Protein AF-A0A3C0PNN7-F1 (afdb_monomer)

Nearest PDB structures (foldseek):
  7a3w-assembly1_A  TM=7.824E-01  e=1.232E-03  Pseudomonas putida
  8ozw-assembly1_A  TM=8.193E-01  e=5.816E-03  Blastomyces dermatitidis
  8p2j-assembly4_G  TM=7.327E-01  e=3.699E-03  Blastomyces dermatitidis
  8j44-assembly1_B  TM=7.576E-01  e=3.467E-03  Streptomyces viridochromogenes DSM 40736
  3l6d-assembly1_A  TM=7.166E-01  e=4.209E-03  Pseudomonas putida KT2440

Sequence (168 aa):
MIPIQGMQGRSAFVLGMGRSGLIAAQALVVGGAHVLCWDDGEAGLARADEAGLTCADPLRGGLENIDVMIISPGIPHLYPAPHPAVAEALRLGIPLDNDIGLFFRSFATENWNSFDLAPKVVAVTGSNGKSTTSALIHHLL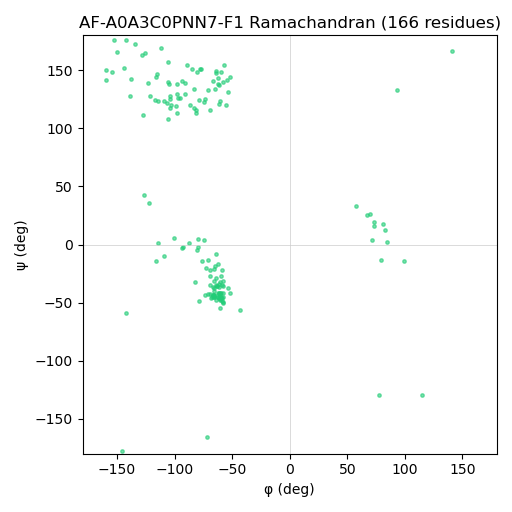DVAGKRSQLAGNIGRGVLGLDPAEDGD

pLDDT: mean 92.41, std 5.9, range [69.12, 98.56]

Structure (mmCIF, N/CA/C/O backbone):
data_AF-A0A3C0PNN7-F1
#
_entry.id   AF-A0A3C0PNN7-F1
#
loop_
_atom_site.group_PDB
_atom_site.id
_atom_site.type_symbol
_atom_site.label_atom_id
_atom_site.label_alt_id
_atom_site.label_comp_id
_atom_site.label_asym_id
_atom_site.label_entity_id
_atom_site.label_seq_id
_atom_site.pdbx_PDB_ins_code
_atom_site.Cartn_x
_atom_site.Cartn_y
_atom_site.Cartn_z
_atom_site.occupancy
_atom_site.B_iso_or_equiv
_atom_site.auth_seq_id
_atom_site.auth_comp_id
_atom_site.auth_asym_id
_atom_site.auth_atom_id
_atom_site.pdbx_PDB_model_num
ATOM 1 N N . MET A 1 1 ? -4.198 -4.814 -11.543 1.00 83.50 1 MET A N 1
ATOM 2 C CA . MET A 1 1 ? -4.269 -4.601 -10.078 1.00 83.50 1 MET A CA 1
ATOM 3 C C . MET A 1 1 ? -4.308 -5.955 -9.398 1.00 83.50 1 MET A C 1
ATOM 5 O O . MET A 1 1 ? -5.036 -6.828 -9.860 1.00 83.50 1 MET A O 1
ATOM 9 N N . ILE A 1 2 ? -3.534 -6.126 -8.329 1.00 85.69 2 ILE A N 1
ATOM 10 C CA . ILE A 1 2 ? -3.462 -7.374 -7.562 1.00 85.69 2 ILE A CA 1
ATOM 11 C C . ILE A 1 2 ? -4.570 -7.373 -6.495 1.00 85.69 2 ILE A C 1
ATOM 13 O O . ILE A 1 2 ? -4.565 -6.483 -5.641 1.00 85.69 2 ILE A O 1
ATOM 17 N N . PRO A 1 3 ? -5.511 -8.336 -6.510 1.00 85.38 3 PRO A N 1
ATOM 18 C CA . PRO A 1 3 ? -6.527 -8.456 -5.470 1.00 85.38 3 PRO A CA 1
ATOM 19 C C . PRO A 1 3 ? -5.901 -8.945 -4.159 1.00 85.38 3 PRO A C 1
ATOM 21 O O . PRO A 1 3 ? -5.143 -9.920 -4.151 1.00 85.38 3 PRO A O 1
ATOM 24 N N . ILE A 1 4 ? -6.235 -8.293 -3.042 1.00 92.19 4 ILE A N 1
ATOM 25 C CA . ILE A 1 4 ? -5.673 -8.668 -1.740 1.00 92.19 4 ILE A CA 1
ATOM 26 C C . ILE A 1 4 ? -6.284 -9.975 -1.234 1.00 92.19 4 ILE A C 1
ATOM 28 O O . ILE A 1 4 ? -7.496 -10.086 -1.064 1.00 92.19 4 ILE A O 1
ATOM 32 N N . GLN A 1 5 ? -5.427 -10.948 -0.927 1.00 90.88 5 GLN A N 1
ATOM 33 C CA . GLN A 1 5 ? -5.839 -12.247 -0.396 1.00 90.88 5 GLN A CA 1
ATOM 34 C C . GLN A 1 5 ? -6.114 -12.181 1.116 1.00 90.88 5 GLN A C 1
ATOM 36 O O . GLN A 1 5 ? -5.482 -11.413 1.856 1.00 90.88 5 GLN A O 1
ATOM 41 N N . GLY A 1 6 ? -7.053 -13.015 1.582 1.00 90.31 6 GLY A N 1
ATOM 42 C CA . GLY A 1 6 ? -7.367 -13.196 3.007 1.00 90.31 6 GLY A CA 1
ATOM 43 C C . GLY A 1 6 ? -8.120 -12.036 3.674 1.00 90.31 6 GLY A C 1
ATOM 44 O O . GLY A 1 6 ? -8.139 -11.959 4.901 1.00 90.31 6 GLY A O 1
ATOM 45 N N . MET A 1 7 ? -8.715 -11.133 2.885 1.00 94.25 7 MET A N 1
ATOM 46 C CA . MET A 1 7 ? -9.424 -9.941 3.377 1.00 94.25 7 MET A CA 1
ATOM 47 C C . MET A 1 7 ? -10.932 -9.943 3.107 1.00 94.25 7 MET A C 1
ATOM 49 O O . MET A 1 7 ? -11.615 -9.001 3.501 1.00 94.25 7 MET A O 1
ATOM 53 N N . GLN A 1 8 ? -11.465 -11.003 2.496 1.00 95.69 8 GLN A N 1
ATOM 54 C CA . GLN A 1 8 ? -12.895 -11.136 2.229 1.00 95.69 8 GLN A CA 1
ATOM 55 C C . GLN A 1 8 ? -13.708 -11.000 3.527 1.00 95.69 8 GLN A C 1
ATOM 57 O O . GLN A 1 8 ? -13.535 -11.787 4.457 1.00 95.69 8 GLN A O 1
ATOM 62 N N . GLY A 1 9 ? -14.597 -10.005 3.577 1.00 95.75 9 GLY A N 1
ATOM 63 C CA . GLY A 1 9 ? -15.461 -9.719 4.728 1.00 95.75 9 GLY A CA 1
ATOM 64 C C . GLY A 1 9 ? -14.748 -9.129 5.951 1.00 95.75 9 GLY A C 1
ATOM 65 O O . GLY A 1 9 ? -15.393 -8.935 6.978 1.00 95.75 9 GLY A O 1
ATOM 66 N N . ARG A 1 10 ? -13.443 -8.843 5.863 1.00 97.44 10 ARG A N 1
ATOM 67 C CA . ARG A 1 10 ? -12.664 -8.202 6.934 1.00 97.44 10 ARG A CA 1
ATOM 68 C C . ARG A 1 10 ? -12.699 -6.685 6.804 1.00 97.44 10 ARG A C 1
ATOM 70 O O . ARG A 1 10 ? -12.821 -6.162 5.697 1.00 97.44 10 ARG A O 1
ATOM 77 N N . SER A 1 11 ? -12.522 -5.982 7.915 1.00 98.00 11 SER A N 1
ATOM 78 C CA . SER A 1 11 ? -12.522 -4.519 7.966 1.00 98.00 11 SER A CA 1
ATOM 79 C C . SER A 1 11 ? -11.099 -3.965 7.955 1.00 98.00 11 SER A C 1
ATOM 81 O O . SER A 1 11 ? -10.348 -4.141 8.911 1.00 98.00 11 SER A O 1
ATOM 83 N N . ALA A 1 12 ? -10.711 -3.269 6.892 1.00 98.31 12 ALA A N 1
ATOM 84 C CA . ALA A 1 12 ? -9.406 -2.628 6.781 1.00 98.31 12 ALA A CA 1
ATOM 85 C C . ALA A 1 12 ? -9.525 -1.112 6.939 1.00 98.31 12 ALA A C 1
ATOM 87 O O . ALA A 1 12 ? -10.422 -0.492 6.370 1.00 98.31 12 ALA A O 1
ATOM 88 N N . PHE A 1 13 ? -8.576 -0.509 7.650 1.00 98.56 13 PHE A N 1
ATOM 89 C CA . PHE A 1 13 ? -8.447 0.942 7.721 1.00 98.56 13 PHE A CA 1
ATOM 90 C C . PHE A 1 13 ? -7.205 1.398 6.960 1.00 98.56 13 PHE A C 1
ATOM 92 O O . PHE A 1 13 ? -6.102 0.961 7.275 1.00 98.56 13 PHE A O 1
ATOM 99 N N . VAL A 1 14 ? -7.348 2.287 5.979 1.00 98.31 14 VAL A N 1
ATOM 100 C CA . VAL A 1 14 ? -6.210 2.841 5.230 1.00 98.31 14 VAL A CA 1
ATOM 101 C C . VAL A 1 14 ? -5.913 4.259 5.700 1.00 98.31 14 VAL A C 1
ATOM 103 O O . VAL A 1 14 ? -6.741 5.157 5.556 1.00 98.31 14 VAL A O 1
ATOM 106 N N . LEU A 1 15 ? -4.714 4.463 6.245 1.00 98.25 15 LEU A N 1
ATOM 107 C CA . LEU A 1 15 ? -4.232 5.769 6.681 1.00 98.25 15 LEU A CA 1
ATOM 108 C C . LEU A 1 15 ? -3.324 6.385 5.603 1.00 98.25 15 LEU A C 1
ATOM 110 O O . LEU A 1 15 ? -2.270 5.838 5.258 1.00 98.25 15 LEU A O 1
ATOM 114 N N . GLY A 1 16 ? -3.737 7.542 5.093 1.00 96.94 16 GLY A N 1
ATOM 115 C CA . GLY A 1 16 ? -3.128 8.273 3.986 1.00 96.94 16 GLY A CA 1
ATOM 116 C C . GLY A 1 16 ? -3.751 7.926 2.633 1.00 96.94 16 GLY A C 1
ATOM 117 O O . GLY A 1 16 ? -3.886 6.758 2.280 1.00 96.94 16 GLY A O 1
ATOM 118 N N . MET A 1 17 ? -4.066 8.959 1.851 1.00 95.94 17 MET A N 1
ATOM 119 C CA . MET A 1 17 ? -4.713 8.914 0.532 1.00 95.94 17 MET A CA 1
ATOM 120 C C . MET A 1 17 ? -3.870 9.584 -0.555 1.00 95.94 17 MET A C 1
ATOM 122 O O . MET A 1 17 ? -4.348 10.219 -1.503 1.00 95.94 17 MET A O 1
ATOM 126 N N . GLY A 1 18 ? -2.556 9.415 -0.421 1.00 91.50 18 GLY A N 1
ATOM 127 C CA . GLY A 1 18 ? -1.615 9.605 -1.515 1.00 91.50 18 GLY A CA 1
ATOM 128 C C . GLY A 1 18 ? -1.715 8.483 -2.556 1.00 91.50 18 GLY A C 1
ATOM 129 O O . GLY A 1 18 ? -2.635 7.669 -2.562 1.00 91.50 18 GLY A O 1
ATOM 130 N N . ARG A 1 19 ? -0.709 8.400 -3.432 1.00 87.75 19 ARG A N 1
ATOM 131 C CA . ARG A 1 19 ? -0.678 7.414 -4.526 1.00 87.75 19 ARG A CA 1
ATOM 132 C C . ARG A 1 19 ? -0.767 5.962 -4.036 1.00 87.75 19 ARG A C 1
ATOM 134 O O . ARG A 1 19 ? -1.578 5.205 -4.554 1.00 87.75 19 ARG A O 1
ATOM 141 N N . SER A 1 20 ? 0.073 5.576 -3.071 1.00 89.75 20 SER A N 1
ATOM 142 C CA . SER A 1 20 ? 0.089 4.204 -2.541 1.00 89.75 20 SER A CA 1
ATOM 143 C C . SER A 1 20 ? -1.178 3.875 -1.758 1.00 89.75 20 SER A C 1
ATOM 145 O O . SER A 1 20 ? -1.769 2.828 -1.995 1.00 89.75 20 SER A O 1
ATOM 147 N N . GLY A 1 21 ? -1.617 4.773 -0.870 1.00 94.06 21 GLY A N 1
ATOM 148 C CA . GLY A 1 21 ? -2.799 4.560 -0.034 1.00 94.06 21 GLY A CA 1
ATOM 149 C C . GLY A 1 21 ? -4.078 4.363 -0.842 1.00 94.06 21 GLY A C 1
ATOM 150 O O . GLY A 1 21 ? -4.799 3.395 -0.614 1.00 94.06 21 GLY A O 1
ATOM 151 N N . LEU A 1 22 ? -4.305 5.197 -1.863 1.00 94.44 22 LEU A N 1
ATOM 152 C CA . LEU A 1 22 ? -5.480 5.074 -2.726 1.00 94.44 22 LEU A CA 1
ATOM 153 C C . LEU A 1 22 ? -5.514 3.726 -3.463 1.00 94.44 22 LEU A C 1
ATOM 155 O O . LEU A 1 22 ? -6.531 3.036 -3.472 1.00 94.44 22 LEU A O 1
ATOM 159 N N . ILE A 1 23 ? -4.378 3.322 -4.037 1.00 94.00 23 ILE A N 1
ATOM 160 C CA . ILE A 1 23 ? -4.254 2.039 -4.736 1.00 94.00 23 ILE A CA 1
ATOM 161 C C . ILE A 1 23 ? -4.414 0.861 -3.763 1.00 94.00 23 ILE A C 1
ATOM 163 O O . ILE A 1 23 ? -5.034 -0.140 -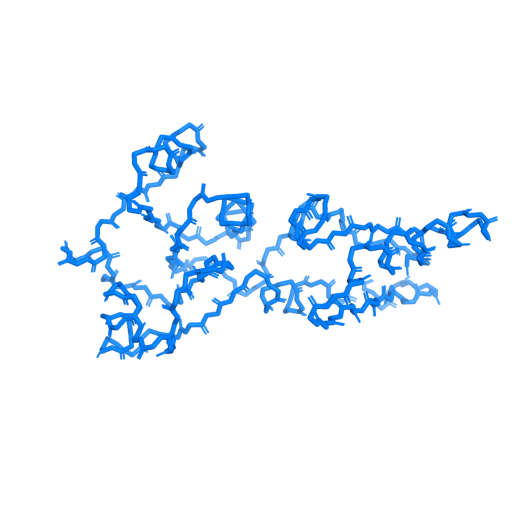4.117 1.00 94.00 23 ILE A O 1
ATOM 167 N N . ALA A 1 24 ? -3.902 0.970 -2.533 1.00 95.25 24 ALA A N 1
ATOM 168 C CA . ALA A 1 24 ? -4.076 -0.053 -1.507 1.00 95.25 24 ALA A CA 1
ATOM 169 C C . ALA A 1 24 ? -5.542 -0.196 -1.076 1.00 95.25 24 ALA A C 1
ATOM 171 O O . ALA A 1 24 ? -6.044 -1.316 -1.000 1.00 95.25 24 ALA A O 1
ATOM 172 N N . ALA A 1 25 ? -6.246 0.920 -0.863 1.00 96.75 25 ALA A N 1
ATOM 173 C CA . ALA A 1 25 ? -7.671 0.924 -0.545 1.00 96.75 25 ALA A CA 1
ATOM 174 C C . ALA A 1 25 ? -8.498 0.253 -1.651 1.00 96.75 25 ALA A C 1
ATOM 176 O O . ALA A 1 25 ? -9.309 -0.626 -1.371 1.00 96.75 25 ALA A O 1
ATOM 177 N N . GLN A 1 26 ? -8.230 0.589 -2.914 1.00 95.44 26 GLN A N 1
ATOM 178 C CA . GLN A 1 26 ? -8.893 -0.039 -4.059 1.00 95.44 26 GLN A CA 1
ATOM 179 C C . GLN A 1 26 ? -8.605 -1.545 -4.142 1.00 95.44 26 GLN A C 1
ATOM 181 O O . GLN A 1 26 ? -9.529 -2.338 -4.311 1.00 95.44 26 GLN A O 1
ATOM 186 N N . ALA A 1 27 ? -7.349 -1.962 -3.963 1.00 94.94 27 ALA A N 1
ATOM 187 C CA . ALA A 1 27 ? -6.973 -3.376 -3.987 1.00 94.94 27 ALA A CA 1
ATOM 188 C C . ALA A 1 27 ? -7.637 -4.186 -2.855 1.00 94.94 27 ALA A C 1
ATOM 190 O O . ALA A 1 27 ? -8.007 -5.344 -3.060 1.00 94.94 27 ALA A O 1
ATOM 191 N N . LEU A 1 28 ? -7.817 -3.582 -1.675 1.00 96.69 28 LEU A N 1
ATOM 192 C CA . LEU A 1 28 ? -8.543 -4.178 -0.549 1.00 96.69 28 LEU A CA 1
ATOM 193 C C . LEU A 1 28 ? -10.035 -4.343 -0.853 1.00 96.69 28 LEU A C 1
ATOM 195 O O . LEU A 1 28 ? -10.577 -5.414 -0.591 1.00 96.69 28 LEU A O 1
ATOM 199 N N . VAL A 1 29 ? -10.676 -3.332 -1.451 1.00 96.56 29 VAL A N 1
ATOM 200 C CA . VAL A 1 29 ? -12.077 -3.427 -1.901 1.00 96.56 29 VAL A CA 1
ATOM 201 C C . VAL A 1 29 ? -12.238 -4.547 -2.930 1.00 96.56 29 VAL A C 1
ATOM 203 O O . VAL A 1 29 ? -13.134 -5.376 -2.797 1.00 96.56 29 VAL A O 1
ATOM 206 N N . VAL A 1 30 ? -11.342 -4.632 -3.921 1.00 94.50 30 VAL A N 1
ATOM 207 C CA . VAL A 1 30 ? -11.344 -5.724 -4.914 1.00 94.50 30 VAL A CA 1
ATOM 208 C C . VAL A 1 30 ? -11.127 -7.091 -4.247 1.00 94.50 30 VAL A C 1
ATOM 210 O O . VAL A 1 30 ? -11.718 -8.080 -4.671 1.00 94.50 30 VAL A O 1
ATOM 213 N N . GLY A 1 31 ? -10.326 -7.149 -3.179 1.00 93.25 31 GLY A N 1
ATOM 214 C CA . GLY A 1 31 ? -10.143 -8.332 -2.328 1.00 93.25 31 GLY A CA 1
ATOM 215 C C . GLY A 1 31 ? -11.319 -8.646 -1.388 1.00 93.25 31 GLY A C 1
ATOM 216 O O . GLY A 1 31 ? -11.212 -9.559 -0.569 1.00 93.25 31 GLY A O 1
ATOM 217 N N . GLY A 1 32 ? -12.419 -7.890 -1.475 1.00 96.31 32 GLY A N 1
ATOM 218 C CA . GLY A 1 32 ? -13.647 -8.106 -0.713 1.00 96.31 32 GLY A CA 1
ATOM 219 C C . GLY A 1 32 ? -13.630 -7.573 0.719 1.00 96.31 32 GLY A C 1
ATOM 220 O O . GLY A 1 32 ? -14.457 -8.001 1.526 1.00 96.31 32 GLY A O 1
ATOM 221 N N . ALA A 1 33 ? -12.701 -6.674 1.053 1.00 97.50 33 ALA A N 1
ATOM 222 C CA . ALA A 1 33 ? -12.646 -6.028 2.360 1.00 97.50 33 ALA A CA 1
ATOM 223 C C . ALA A 1 33 ? -13.683 -4.901 2.492 1.00 97.50 33 ALA A C 1
ATOM 225 O O . ALA A 1 33 ? -13.987 -4.195 1.528 1.00 97.50 33 ALA A O 1
ATOM 226 N N . HIS A 1 34 ? -14.146 -4.658 3.715 1.00 97.81 34 HIS A N 1
ATOM 227 C CA . HIS A 1 34 ? -14.798 -3.408 4.092 1.00 97.81 34 HIS A CA 1
ATOM 228 C C . HIS A 1 34 ? -13.717 -2.371 4.394 1.00 97.81 34 HIS A C 1
ATOM 230 O O . HIS A 1 34 ? -12.954 -2.533 5.343 1.00 97.81 34 HIS A O 1
ATOM 236 N N . VAL A 1 35 ? -13.611 -1.328 3.571 1.00 98.12 35 VAL A N 1
ATOM 237 C CA . VAL A 1 35 ? -12.526 -0.346 3.686 1.00 98.12 35 VAL A CA 1
ATOM 238 C C . VAL A 1 35 ? -13.048 0.965 4.256 1.00 98.12 35 VAL A C 1
ATOM 240 O O . VAL A 1 35 ? -13.925 1.599 3.670 1.00 98.12 35 VAL A O 1
ATOM 243 N N . LEU A 1 36 ? -12.463 1.377 5.379 1.00 98.38 36 LEU A N 1
ATOM 244 C CA . LEU A 1 36 ? -12.512 2.748 5.876 1.00 98.38 36 LEU A CA 1
ATOM 245 C C . LEU A 1 36 ? -11.165 3.418 5.641 1.00 98.38 36 LEU A C 1
ATOM 247 O O . LEU A 1 36 ? -10.132 2.758 5.497 1.00 98.38 36 LEU A O 1
ATOM 251 N N . CYS A 1 37 ? -11.165 4.741 5.593 1.00 98.25 37 CYS A N 1
ATOM 252 C CA . CYS A 1 37 ? -9.941 5.474 5.345 1.00 98.25 37 CYS A CA 1
ATOM 253 C C . CYS A 1 37 ? -9.887 6.854 5.978 1.00 98.25 37 CYS A C 1
ATOM 255 O O . CYS A 1 37 ? -10.900 7.407 6.401 1.00 98.25 37 CYS A O 1
ATOM 257 N N . TRP A 1 38 ? -8.682 7.413 6.018 1.00 98.25 38 TRP A N 1
ATOM 258 C CA . TRP A 1 38 ? -8.470 8.780 6.460 1.00 98.25 38 TRP A CA 1
ATOM 259 C C . TRP A 1 38 ? -7.202 9.386 5.869 1.00 98.25 38 TRP A C 1
ATOM 261 O O . TRP A 1 38 ? -6.208 8.691 5.664 1.00 98.25 38 TRP A O 1
ATOM 271 N N . ASP A 1 39 ? -7.228 10.695 5.652 1.00 97.69 39 ASP A N 1
ATOM 272 C CA . ASP A 1 39 ? -6.064 11.530 5.370 1.00 97.69 39 ASP A CA 1
ATOM 273 C C . ASP A 1 39 ? -6.216 12.830 6.165 1.00 97.69 39 ASP A C 1
ATOM 275 O O . ASP A 1 39 ? -7.327 13.339 6.307 1.00 97.69 39 ASP A O 1
ATOM 279 N N . ASP A 1 40 ? -5.119 13.364 6.696 1.00 95.94 40 ASP A N 1
ATOM 280 C CA . ASP A 1 40 ? -5.166 14.612 7.466 1.00 95.94 40 ASP A CA 1
ATOM 281 C C . ASP A 1 40 ? -5.387 15.838 6.567 1.00 95.94 40 ASP A C 1
ATOM 283 O O . ASP A 1 40 ? -5.789 16.901 7.039 1.00 95.94 40 ASP A O 1
ATOM 287 N N . GLY A 1 41 ? -5.093 15.708 5.270 1.00 96.00 41 GLY A N 1
ATOM 288 C CA . GLY A 1 41 ? -5.254 16.756 4.276 1.00 96.00 41 GLY A CA 1
ATOM 289 C C . GLY A 1 41 ? -6.553 16.630 3.486 1.00 96.00 41 GLY A C 1
ATOM 290 O O . GLY A 1 41 ? -6.902 15.566 2.974 1.00 96.00 41 GLY A O 1
ATOM 291 N N . GLU A 1 42 ? -7.208 17.769 3.252 1.00 96.56 42 GLU A N 1
ATOM 292 C CA . GLU A 1 42 ? -8.435 17.858 2.445 1.00 96.56 42 GLU A CA 1
ATOM 293 C C . GLU A 1 42 ? -8.277 17.243 1.048 1.00 96.56 42 GLU A C 1
ATOM 295 O O . GLU A 1 42 ? -9.177 16.572 0.554 1.00 96.56 42 GLU A O 1
ATOM 300 N N . ALA A 1 43 ? -7.108 17.407 0.418 1.00 96.44 43 ALA A N 1
ATOM 301 C CA . ALA A 1 43 ? -6.839 16.830 -0.897 1.00 96.44 43 ALA A CA 1
ATOM 302 C C . ALA A 1 43 ? -6.816 15.291 -0.886 1.00 96.44 43 ALA A C 1
ATOM 304 O O . ALA A 1 43 ? -7.129 14.673 -1.899 1.00 96.44 43 ALA A O 1
ATOM 305 N N . GLY A 1 44 ? -6.407 14.663 0.220 1.00 96.12 44 GLY A N 1
ATOM 306 C CA . GLY A 1 44 ? -6.466 13.210 0.371 1.00 96.12 44 GLY A CA 1
ATOM 307 C C . GLY A 1 44 ? -7.898 12.729 0.589 1.00 96.12 44 GLY A C 1
ATOM 308 O O . GLY A 1 44 ? -8.329 11.788 -0.073 1.00 96.12 44 GLY A O 1
ATOM 309 N N . LEU A 1 45 ? -8.656 13.432 1.435 1.00 97.19 45 LEU A N 1
ATOM 310 C CA . LEU A 1 45 ? -10.078 13.158 1.662 1.00 97.19 45 LEU A CA 1
ATOM 311 C C . LEU A 1 45 ? -10.904 13.298 0.373 1.00 97.19 45 LEU A C 1
ATOM 313 O O . LEU A 1 45 ? -11.728 12.437 0.085 1.00 97.19 45 LEU A O 1
ATOM 317 N N . ALA A 1 46 ? -10.633 14.322 -0.441 1.00 97.38 46 ALA A N 1
ATOM 318 C CA . ALA A 1 46 ? -11.284 14.510 -1.738 1.00 97.38 46 ALA A CA 1
ATOM 319 C C . ALA A 1 46 ? -10.999 13.349 -2.706 1.00 97.38 46 ALA A C 1
ATOM 321 O O . ALA A 1 46 ? -11.914 12.849 -3.350 1.00 97.38 46 ALA A O 1
ATOM 322 N N . ARG A 1 47 ? -9.753 12.853 -2.767 1.00 97.12 47 ARG A N 1
ATOM 323 C CA . ARG A 1 47 ? -9.418 11.675 -3.593 1.00 97.12 47 ARG A CA 1
ATOM 324 C C . ARG A 1 47 ? -10.127 10.407 -3.127 1.00 97.12 47 ARG A C 1
ATOM 326 O O . ARG A 1 47 ? -10.450 9.562 -3.957 1.00 97.12 47 ARG A O 1
ATOM 333 N N . ALA A 1 48 ? -10.320 10.243 -1.819 1.00 97.12 48 ALA A N 1
ATOM 334 C CA . ALA A 1 48 ? -11.072 9.117 -1.280 1.00 97.12 48 ALA A CA 1
ATOM 335 C C . ALA A 1 48 ? -12.549 9.192 -1.689 1.00 97.12 48 ALA A C 1
ATOM 337 O O . ALA A 1 48 ? -13.085 8.200 -2.177 1.00 97.12 48 ALA A O 1
ATOM 338 N N . ASP A 1 49 ? -13.163 10.372 -1.576 1.00 96.81 49 ASP A N 1
ATOM 339 C CA . ASP A 1 49 ? -14.547 10.618 -2.000 1.00 96.81 49 ASP A CA 1
ATOM 340 C C . ASP A 1 49 ? -14.738 10.374 -3.508 1.00 96.81 49 ASP A C 1
ATOM 342 O O . ASP A 1 49 ? -15.613 9.609 -3.910 1.00 96.81 49 ASP A O 1
ATOM 346 N N . GLU A 1 50 ? -13.842 10.907 -4.347 1.00 97.00 50 GLU A N 1
ATOM 347 C CA . GLU A 1 50 ? -13.828 10.660 -5.798 1.00 97.00 50 GLU A CA 1
ATOM 348 C C . GLU A 1 50 ? -13.712 9.166 -6.149 1.00 97.00 50 GLU A C 1
ATOM 350 O O . GLU A 1 50 ? -14.242 8.715 -7.166 1.00 97.00 50 GLU A O 1
ATOM 355 N N . ALA A 1 51 ? -13.028 8.386 -5.309 1.00 95.62 51 ALA A N 1
ATOM 356 C CA . ALA A 1 51 ? -12.889 6.941 -5.461 1.00 95.62 51 ALA A CA 1
ATOM 357 C C . ALA A 1 51 ? -14.032 6.136 -4.815 1.00 95.62 51 ALA A C 1
ATOM 359 O O . ALA A 1 51 ? -13.995 4.904 -4.857 1.00 95.62 51 ALA A O 1
ATOM 360 N N . GLY A 1 52 ? -15.033 6.799 -4.224 1.00 96.75 52 GLY A N 1
ATOM 361 C CA . GLY A 1 52 ? -16.164 6.162 -3.549 1.00 96.75 52 GLY A CA 1
ATOM 362 C C . GLY A 1 52 ? -15.789 5.456 -2.243 1.00 96.75 52 GLY A C 1
ATOM 363 O O . GLY A 1 52 ? -16.441 4.483 -1.864 1.00 96.75 52 GLY A O 1
ATOM 364 N N . LEU A 1 53 ? -14.719 5.898 -1.578 1.00 97.38 53 LEU A N 1
ATOM 365 C CA . LEU A 1 53 ? -14.245 5.343 -0.313 1.00 97.38 53 LEU A CA 1
ATOM 366 C C . LEU A 1 53 ? -14.832 6.114 0.872 1.00 97.38 53 LEU A C 1
ATOM 368 O O . LEU A 1 53 ? -14.916 7.340 0.866 1.00 97.38 53 LEU A O 1
ATOM 372 N N . THR A 1 54 ? -15.191 5.388 1.929 1.00 97.44 54 THR A N 1
ATOM 373 C CA . THR A 1 54 ? -15.750 5.991 3.141 1.00 97.44 54 THR A CA 1
ATOM 374 C C . THR A 1 54 ? -14.638 6.501 4.053 1.00 97.44 54 THR A C 1
ATOM 376 O O . THR A 1 54 ? -13.838 5.717 4.575 1.00 97.44 54 THR A O 1
ATOM 379 N N . CYS A 1 55 ? -14.618 7.812 4.290 1.00 97.56 55 CYS A N 1
ATOM 380 C CA . CYS A 1 55 ? -13.714 8.436 5.252 1.00 97.56 55 CYS A CA 1
ATOM 381 C C . CYS A 1 55 ? -14.267 8.350 6.684 1.00 97.56 55 CYS A C 1
ATOM 383 O O . CYS A 1 55 ? -15.429 8.682 6.920 1.00 97.56 55 CYS A O 1
ATOM 385 N N . ALA A 1 56 ? -13.432 7.961 7.649 1.00 97.62 56 ALA A N 1
ATOM 386 C CA . ALA A 1 56 ? -13.779 7.923 9.069 1.00 97.62 56 ALA A CA 1
ATOM 387 C C . ALA A 1 56 ? -12.617 8.444 9.925 1.00 97.62 56 ALA A C 1
ATOM 389 O O . ALA A 1 56 ? -11.492 7.965 9.799 1.00 97.62 56 ALA A O 1
ATOM 390 N N . ASP A 1 57 ? -12.888 9.413 10.805 1.00 97.62 57 ASP A N 1
ATOM 391 C CA . ASP A 1 57 ? -11.857 10.022 11.653 1.00 97.62 57 ASP A CA 1
ATOM 392 C C . ASP A 1 57 ? -11.359 9.002 12.697 1.00 97.62 57 ASP A C 1
ATOM 394 O O . ASP A 1 57 ? -12.132 8.583 13.572 1.00 97.62 57 ASP A O 1
ATOM 398 N N . PRO A 1 58 ? -10.075 8.601 12.649 1.00 97.12 58 PRO A N 1
ATOM 399 C CA . PRO A 1 58 ? -9.541 7.561 13.519 1.00 97.12 58 PRO A CA 1
ATOM 400 C C . PRO A 1 58 ? -9.521 7.968 14.997 1.00 97.12 58 PRO A C 1
ATOM 402 O O . PRO A 1 58 ? -9.502 7.101 15.865 1.00 97.12 58 PRO A O 1
ATOM 405 N N . LEU A 1 59 ? -9.556 9.269 15.301 1.00 97.06 59 LEU A N 1
ATOM 406 C CA . LEU A 1 59 ? -9.570 9.796 16.667 1.00 97.06 59 LEU A CA 1
ATOM 407 C C . LEU A 1 59 ? -10.990 10.028 17.200 1.00 97.06 59 LEU A C 1
ATOM 409 O O . LEU A 1 59 ? -11.163 10.440 18.347 1.00 97.06 59 LEU A O 1
ATOM 413 N N . ARG A 1 60 ? -12.016 9.769 16.381 1.00 95.94 60 ARG A N 1
ATOM 414 C CA . ARG A 1 60 ? -13.436 9.920 16.734 1.00 95.94 60 ARG A CA 1
ATOM 415 C C . ARG A 1 60 ? -14.229 8.639 16.470 1.00 95.94 60 ARG A C 1
ATOM 417 O O . ARG A 1 60 ? -15.331 8.689 15.936 1.00 95.94 60 ARG A O 1
ATOM 424 N N . GLY A 1 61 ? -13.654 7.493 16.835 1.00 93.25 61 GLY A N 1
ATOM 425 C CA . GLY A 1 61 ? -14.309 6.183 16.720 1.00 93.25 61 GLY A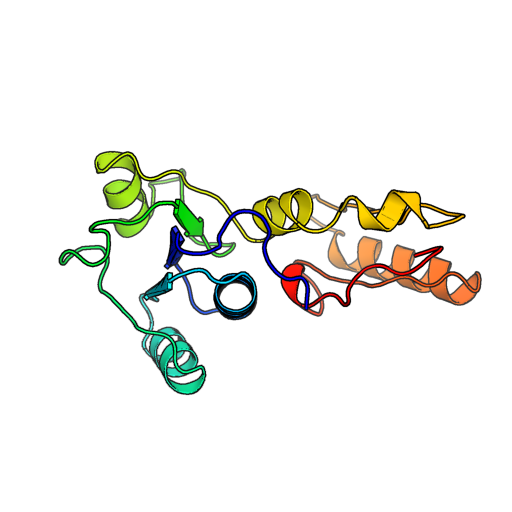 CA 1
ATOM 426 C C . GLY A 1 61 ? -14.186 5.518 15.346 1.00 93.25 61 GLY A C 1
ATOM 427 O O . GLY A 1 61 ? -14.673 4.409 15.164 1.00 93.25 61 GLY A O 1
ATOM 428 N N . GLY A 1 62 ? -13.479 6.120 14.382 1.00 96.25 62 GLY A N 1
ATOM 429 C CA . GLY A 1 62 ? -13.279 5.532 13.050 1.00 96.25 62 GLY A CA 1
ATOM 430 C C . GLY A 1 62 ? -12.475 4.224 13.024 1.00 96.25 62 GLY A C 1
ATOM 431 O O . GLY A 1 62 ? -12.394 3.587 11.978 1.00 96.25 62 GLY A O 1
ATOM 432 N N . LEU A 1 63 ? -11.889 3.821 14.157 1.00 97.75 63 LEU A N 1
ATOM 433 C CA . LEU A 1 63 ? -11.129 2.576 14.318 1.00 97.75 63 LEU A CA 1
ATOM 434 C C . LEU A 1 63 ? -11.917 1.444 14.995 1.00 97.75 63 LEU A C 1
ATOM 436 O O . LEU A 1 63 ? -11.358 0.382 15.272 1.00 97.75 63 LEU A O 1
ATOM 440 N N . GLU A 1 64 ? -13.206 1.635 15.265 1.00 94.81 64 GLU A N 1
ATOM 441 C CA . GLU A 1 64 ? -14.051 0.574 15.810 1.00 94.81 64 GLU A CA 1
ATOM 442 C C . GLU A 1 64 ? -14.205 -0.588 14.814 1.00 94.81 64 GLU A C 1
ATOM 444 O O . GLU A 1 64 ? -14.488 -0.386 13.635 1.00 94.81 64 GLU A O 1
ATOM 449 N N . ASN A 1 65 ? -14.055 -1.825 15.305 1.00 95.44 65 ASN A N 1
ATOM 450 C CA . ASN A 1 65 ? -14.201 -3.061 14.521 1.00 95.44 65 ASN A CA 1
ATOM 451 C C . ASN A 1 65 ? -13.264 -3.167 13.299 1.00 95.44 65 ASN A C 1
ATOM 453 O O . ASN A 1 65 ? -13.637 -3.755 12.283 1.00 95.44 65 ASN A O 1
ATOM 457 N N . ILE A 1 66 ? -12.051 -2.614 13.395 1.00 98.38 66 ILE A N 1
ATOM 458 C CA . ILE A 1 66 ? -11.011 -2.738 12.367 1.00 98.38 66 ILE A CA 1
ATOM 459 C C . ILE A 1 66 ? -10.117 -3.954 12.639 1.00 98.38 66 ILE A C 1
ATOM 461 O O . ILE A 1 66 ? -9.573 -4.116 13.728 1.00 98.38 66 ILE A O 1
ATOM 465 N N . ASP A 1 67 ? -9.921 -4.783 11.614 1.00 98.12 67 ASP A N 1
ATOM 466 C CA . ASP A 1 67 ? -9.060 -5.968 11.640 1.00 98.12 67 ASP A CA 1
ATOM 467 C C . ASP A 1 67 ? -7.577 -5.650 11.420 1.00 98.12 67 ASP A C 1
ATOM 469 O O . ASP A 1 67 ? -6.708 -6.390 11.882 1.00 98.12 67 ASP A O 1
ATOM 473 N N . VAL A 1 68 ? -7.283 -4.613 10.632 1.00 98.06 68 VAL A N 1
ATOM 474 C CA . VAL A 1 68 ? -5.920 -4.217 10.257 1.00 98.06 68 VAL A CA 1
ATOM 475 C C . VAL A 1 68 ? -5.890 -2.761 9.796 1.00 98.06 68 VAL A C 1
ATOM 477 O O . VAL A 1 68 ? -6.785 -2.308 9.080 1.00 98.06 68 VAL A O 1
ATOM 480 N N . MET A 1 69 ? -4.833 -2.040 10.164 1.00 98.31 69 MET A N 1
ATOM 481 C CA . MET A 1 69 ? -4.531 -0.715 9.629 1.00 98.31 69 MET A CA 1
ATOM 482 C C . MET A 1 69 ? -3.389 -0.799 8.613 1.00 98.31 69 MET A C 1
ATOM 484 O O . MET A 1 69 ? -2.312 -1.311 8.911 1.00 98.31 69 MET A O 1
ATOM 488 N N . ILE A 1 70 ? -3.612 -0.248 7.424 1.00 97.62 70 ILE A N 1
ATOM 489 C CA . ILE A 1 70 ? -2.629 -0.139 6.348 1.00 97.62 70 ILE A CA 1
ATOM 490 C C . ILE A 1 70 ? -2.120 1.294 6.301 1.00 97.62 70 ILE A C 1
ATOM 492 O O . ILE A 1 70 ? -2.893 2.233 6.109 1.00 97.62 70 ILE A O 1
ATOM 496 N N . ILE A 1 71 ? -0.816 1.465 6.486 1.00 96.56 71 ILE A N 1
ATOM 497 C CA . ILE A 1 71 ? -0.195 2.779 6.633 1.00 96.56 71 ILE A CA 1
ATOM 498 C C . ILE A 1 71 ? 0.515 3.153 5.334 1.00 96.56 71 ILE A C 1
ATOM 500 O O . ILE A 1 71 ? 1.377 2.418 4.847 1.00 96.56 71 ILE A O 1
ATOM 504 N N . SER A 1 72 ? 0.176 4.319 4.783 1.00 92.25 72 SER A N 1
ATOM 505 C CA . SER A 1 72 ? 0.872 4.863 3.619 1.00 92.25 72 SER A CA 1
ATOM 506 C C . SER A 1 72 ? 2.354 5.143 3.917 1.00 92.25 72 SER A C 1
ATOM 508 O O . SER A 1 72 ? 2.690 5.644 4.998 1.00 92.25 72 SER A O 1
ATOM 510 N N . PRO A 1 73 ? 3.257 4.912 2.944 1.00 85.81 73 PRO A N 1
ATOM 511 C CA . PRO A 1 73 ? 4.657 5.298 3.069 1.00 85.81 73 PRO A CA 1
ATOM 512 C C . PRO A 1 73 ? 4.804 6.787 3.412 1.00 85.81 73 PRO A C 1
ATOM 514 O O . PRO A 1 73 ? 4.208 7.645 2.764 1.00 85.81 73 PRO A O 1
ATOM 517 N N . GLY A 1 74 ? 5.623 7.094 4.419 1.00 87.50 74 GLY A N 1
ATOM 518 C CA . GLY A 1 74 ? 5.892 8.465 4.868 1.00 87.50 74 GLY A CA 1
ATOM 519 C C . GLY A 1 74 ? 5.101 8.909 6.098 1.00 87.50 74 GLY A C 1
ATOM 520 O O . GLY A 1 74 ? 5.501 9.884 6.730 1.00 87.50 74 GLY A O 1
ATOM 521 N N . ILE A 1 75 ? 4.054 8.179 6.498 1.00 92.44 75 ILE A N 1
ATOM 522 C CA . ILE A 1 75 ? 3.378 8.426 7.775 1.00 92.44 75 ILE A CA 1
ATOM 523 C C . ILE A 1 75 ? 4.213 7.808 8.911 1.00 92.44 75 ILE A C 1
ATOM 525 O O . ILE A 1 75 ? 4.524 6.610 8.867 1.00 92.44 75 ILE A O 1
ATOM 529 N N . PRO A 1 76 ? 4.609 8.591 9.933 1.00 92.00 76 PRO A N 1
ATOM 530 C CA . PRO A 1 76 ? 5.373 8.071 11.059 1.00 92.00 76 PRO A CA 1
ATOM 531 C C . PRO A 1 76 ? 4.585 7.000 11.818 1.00 92.00 76 PRO A C 1
ATOM 533 O O . PRO A 1 76 ? 3.513 7.272 12.349 1.00 92.00 76 PRO A O 1
ATOM 536 N N . HIS A 1 77 ? 5.127 5.787 11.914 1.00 89.44 77 HIS A N 1
ATOM 537 C CA . HIS A 1 77 ? 4.545 4.712 12.729 1.00 89.44 77 HIS A CA 1
ATOM 538 C C . HIS A 1 77 ? 5.372 4.398 13.986 1.00 89.44 77 HIS A C 1
ATOM 540 O O . HIS A 1 77 ? 4.905 3.664 14.850 1.00 89.44 77 HIS A O 1
ATOM 546 N N . LEU A 1 78 ? 6.583 4.961 14.104 1.00 87.75 78 LEU A N 1
ATOM 547 C CA . LEU A 1 78 ? 7.492 4.749 15.239 1.00 87.75 78 LEU A CA 1
ATOM 548 C C . LEU A 1 78 ? 8.245 6.029 15.633 1.00 87.75 78 LEU A C 1
ATOM 550 O O . LEU A 1 78 ? 8.115 6.486 16.764 1.00 87.75 78 LEU A O 1
ATOM 554 N N . TYR A 1 79 ? 9.017 6.618 14.709 1.00 85.56 79 TYR A N 1
ATOM 555 C CA . TYR A 1 79 ? 9.939 7.724 15.006 1.00 85.56 79 TYR A CA 1
ATOM 556 C C . TYR A 1 79 ? 9.567 9.040 14.303 1.00 85.56 79 TYR A C 1
ATOM 558 O O . TYR A 1 79 ? 9.122 8.998 13.156 1.00 85.56 79 TYR A O 1
ATOM 566 N N . PRO A 1 80 ? 9.831 10.208 14.930 1.00 87.94 80 PRO A N 1
ATOM 567 C CA . PRO A 1 80 ? 10.246 10.376 16.333 1.00 87.94 80 PRO A CA 1
ATOM 568 C C . PRO A 1 80 ? 9.119 10.046 17.326 1.00 87.94 80 PRO A C 1
ATOM 570 O O . PRO A 1 80 ? 9.393 9.699 18.469 1.00 87.94 80 PRO A O 1
ATOM 573 N N . ALA A 1 81 ? 7.873 10.113 16.865 1.00 93.12 81 ALA A N 1
ATOM 574 C CA . ALA A 1 81 ? 6.689 9.601 17.533 1.00 93.12 81 ALA A CA 1
ATOM 575 C C . ALA A 1 81 ? 5.732 9.052 16.461 1.00 93.12 81 ALA A C 1
ATOM 577 O O . ALA A 1 81 ? 5.769 9.535 15.321 1.00 93.12 81 ALA A O 1
ATOM 578 N N . PRO A 1 82 ? 4.889 8.059 16.787 1.00 95.56 82 PRO A N 1
ATOM 579 C CA . PRO A 1 82 ? 3.857 7.595 15.872 1.00 95.56 82 PRO A CA 1
ATOM 580 C C . PRO A 1 82 ? 2.833 8.701 15.602 1.00 95.56 82 PRO A C 1
ATOM 582 O O . PRO A 1 82 ? 2.528 9.523 16.467 1.00 95.56 82 PRO A O 1
ATOM 585 N N . HIS A 1 83 ? 2.259 8.680 14.405 1.00 97.44 83 HIS A N 1
ATOM 586 C CA . HIS A 1 83 ? 1.083 9.464 14.067 1.00 97.44 83 HIS A CA 1
ATOM 587 C C . HIS A 1 83 ? -0.054 9.180 15.072 1.00 97.44 83 HIS A C 1
ATOM 589 O O . HIS A 1 83 ? -0.227 8.016 15.444 1.00 97.44 83 HIS A O 1
ATOM 595 N N . PRO A 1 84 ? -0.868 10.169 15.494 1.00 97.31 84 PRO A N 1
ATOM 596 C CA . PRO A 1 84 ? -1.937 9.952 16.474 1.00 97.31 84 PRO A CA 1
ATOM 597 C C . PRO A 1 84 ? -2.884 8.795 16.130 1.00 97.31 84 PRO A C 1
ATOM 599 O O . PRO A 1 84 ? -3.195 7.981 16.993 1.00 97.31 84 PRO A O 1
ATOM 602 N N . ALA A 1 85 ? -3.273 8.660 14.858 1.00 97.44 85 ALA A N 1
ATOM 603 C CA . ALA A 1 85 ? -4.098 7.538 14.401 1.00 97.44 85 ALA A CA 1
ATOM 604 C C . ALA A 1 85 ? -3.401 6.174 14.562 1.00 97.44 85 ALA A C 1
ATOM 606 O O . ALA A 1 85 ? -4.043 5.185 14.901 1.00 97.44 85 ALA A O 1
ATOM 607 N N . VAL A 1 86 ? -2.081 6.122 14.353 1.00 97.56 86 VAL A N 1
ATOM 608 C CA . VAL A 1 86 ? -1.283 4.903 14.544 1.00 97.56 86 VAL A CA 1
ATOM 609 C C . VAL A 1 86 ? -1.161 4.577 16.029 1.00 97.56 86 VAL A C 1
ATOM 611 O O . VAL A 1 86 ? -1.308 3.422 16.419 1.00 97.56 86 VAL A O 1
ATOM 614 N N . ALA A 1 87 ? -0.931 5.586 16.871 1.00 97.31 87 ALA A N 1
ATOM 615 C CA . ALA A 1 87 ? -0.899 5.411 18.318 1.00 97.31 87 ALA A CA 1
ATOM 616 C C . ALA A 1 87 ? -2.233 4.862 18.849 1.00 97.31 87 ALA A C 1
ATOM 618 O O . ALA A 1 87 ? -2.233 3.951 19.676 1.00 97.31 87 ALA A O 1
ATOM 619 N N . GLU A 1 88 ? -3.358 5.366 18.337 1.00 97.81 88 GLU A N 1
ATOM 620 C CA . GLU A 1 88 ? -4.687 4.877 18.702 1.00 97.81 88 GLU A CA 1
ATOM 621 C C . GLU A 1 88 ? -4.929 3.442 18.217 1.00 97.81 88 GLU A C 1
ATOM 623 O O . GLU A 1 88 ? -5.387 2.603 18.992 1.00 97.81 88 GLU A O 1
ATOM 628 N N . ALA A 1 89 ? -4.539 3.115 16.983 1.00 97.88 89 ALA A N 1
ATOM 629 C CA . ALA A 1 89 ? -4.618 1.748 16.474 1.00 97.88 89 ALA A CA 1
ATOM 630 C C . ALA A 1 89 ? -3.813 0.764 17.342 1.00 97.88 89 ALA A C 1
ATOM 632 O O . ALA A 1 89 ? -4.329 -0.285 17.731 1.00 97.88 89 ALA A O 1
ATOM 633 N N . LEU A 1 90 ? -2.587 1.134 17.728 1.00 96.38 90 LEU A N 1
ATOM 634 C CA . LEU A 1 90 ? -1.760 0.346 18.646 1.00 96.38 90 LEU A CA 1
ATOM 635 C C . LEU A 1 90 ? -2.418 0.187 20.021 1.00 96.38 90 LEU A C 1
ATOM 637 O O . LEU A 1 90 ? -2.406 -0.909 20.580 1.00 96.38 90 LEU A O 1
ATOM 641 N N . ARG A 1 91 ? -3.022 1.253 20.561 1.00 96.69 91 ARG A N 1
ATOM 642 C CA . ARG A 1 91 ? -3.752 1.219 21.840 1.00 96.69 91 ARG A CA 1
ATOM 643 C C . ARG A 1 91 ? -4.941 0.255 21.796 1.00 96.69 91 ARG A C 1
ATOM 6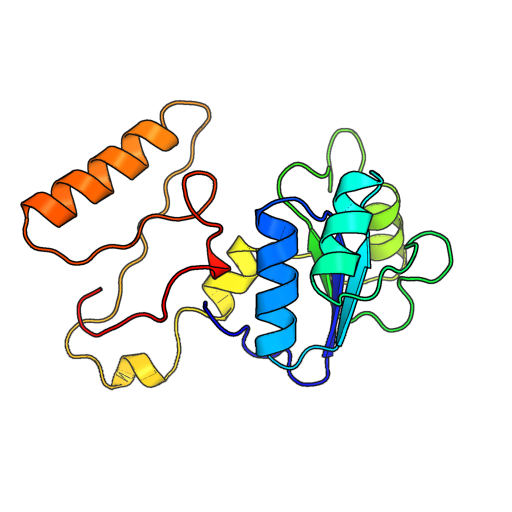45 O O . ARG A 1 91 ? -5.226 -0.403 22.794 1.00 96.69 91 ARG A O 1
ATOM 652 N N . LEU A 1 92 ? -5.619 0.174 20.653 1.00 97.31 92 LEU A N 1
ATOM 653 C CA . LEU A 1 92 ? -6.736 -0.737 20.395 1.00 97.31 92 LEU A CA 1
ATOM 654 C C . LEU A 1 92 ? -6.287 -2.165 20.035 1.00 97.31 92 LEU A C 1
ATOM 656 O O . LEU A 1 92 ? -7.130 -3.046 19.894 1.00 97.31 92 LEU A O 1
ATOM 660 N N . GLY A 1 93 ? -4.979 -2.415 19.903 1.00 97.44 93 GLY A N 1
ATOM 661 C CA . GLY A 1 93 ? -4.441 -3.721 19.519 1.00 97.44 93 GLY A CA 1
ATOM 662 C C . GLY A 1 93 ? -4.647 -4.069 18.043 1.00 97.44 93 GLY A C 1
ATOM 663 O O . GLY A 1 93 ? -4.565 -5.240 17.679 1.00 97.44 93 GLY A O 1
ATOM 664 N N . ILE A 1 94 ? -4.911 -3.071 17.195 1.00 98.25 94 ILE A N 1
ATOM 665 C CA . ILE A 1 94 ? -5.104 -3.253 15.757 1.00 98.25 94 ILE A CA 1
ATOM 666 C C . ILE A 1 94 ? -3.734 -3.511 15.105 1.00 98.25 94 ILE A C 1
ATOM 668 O O . ILE A 1 94 ? -2.831 -2.676 15.226 1.00 98.25 94 ILE A O 1
ATOM 672 N N . PRO A 1 95 ? -3.552 -4.641 14.396 1.00 96.81 95 PRO A N 1
ATOM 673 C CA . PRO A 1 95 ? -2.337 -4.915 13.641 1.00 96.81 95 PRO A CA 1
ATOM 674 C C . PRO A 1 95 ? -2.059 -3.836 12.589 1.00 96.81 95 PRO A C 1
ATOM 676 O O . PRO A 1 95 ? -2.972 -3.378 11.901 1.00 96.81 95 PRO A O 1
ATOM 679 N N . LEU A 1 96 ? -0.786 -3.470 12.434 1.00 96.19 96 LEU A N 1
ATOM 680 C CA . LEU A 1 96 ? -0.331 -2.509 11.429 1.00 96.19 96 LEU A CA 1
ATOM 681 C C . LEU A 1 96 ? 0.378 -3.236 10.282 1.00 96.19 96 LEU A C 1
ATOM 683 O O . LEU A 1 96 ? 1.194 -4.123 10.527 1.00 96.19 96 LEU A O 1
ATOM 687 N N . ASP A 1 97 ? 0.115 -2.822 9.046 1.00 95.56 97 ASP A N 1
ATOM 688 C CA . ASP A 1 97 ? 0.785 -3.310 7.836 1.00 95.56 97 ASP A CA 1
ATOM 689 C C . ASP A 1 9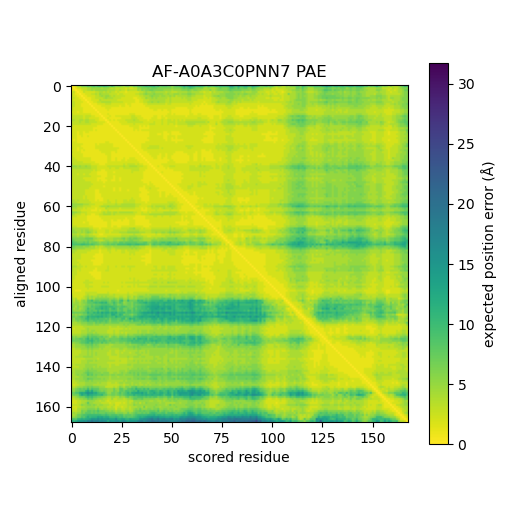7 ? 0.919 -2.170 6.797 1.00 95.56 97 ASP A C 1
ATOM 691 O O . ASP A 1 97 ? 0.569 -1.015 7.061 1.00 95.56 97 ASP A O 1
ATOM 695 N N . ASN A 1 98 ? 1.457 -2.460 5.614 1.00 93.81 98 ASN A N 1
ATOM 696 C CA . ASN A 1 98 ? 1.616 -1.514 4.507 1.00 93.81 98 ASN A CA 1
ATOM 697 C C . ASN A 1 98 ? 1.364 -2.178 3.141 1.00 93.81 98 ASN A C 1
ATOM 699 O O . ASN A 1 98 ? 1.145 -3.383 3.034 1.00 93.81 98 ASN A O 1
ATOM 703 N N . ASP A 1 99 ? 1.399 -1.380 2.075 1.00 91.94 99 ASP A N 1
ATOM 704 C CA . ASP A 1 99 ? 1.174 -1.830 0.697 1.00 91.94 99 ASP A CA 1
ATOM 705 C C . ASP A 1 99 ? 2.165 -2.913 0.230 1.00 91.94 99 ASP A C 1
ATOM 707 O O . ASP A 1 99 ? 1.772 -3.830 -0.494 1.00 91.94 99 ASP A O 1
ATOM 711 N N . ILE A 1 100 ? 3.425 -2.858 0.669 1.00 92.12 100 ILE A N 1
ATOM 712 C CA . ILE A 1 100 ? 4.446 -3.872 0.361 1.00 92.12 100 ILE A CA 1
ATOM 713 C C . ILE A 1 100 ? 4.145 -5.201 1.073 1.00 92.12 100 ILE A C 1
ATOM 715 O O . ILE A 1 100 ? 4.264 -6.262 0.457 1.00 92.12 100 ILE A O 1
ATOM 719 N N . GLY A 1 101 ? 3.733 -5.165 2.343 1.00 91.69 101 GLY A N 1
ATOM 720 C CA . GLY A 1 101 ? 3.321 -6.360 3.088 1.00 91.69 101 GLY A CA 1
ATOM 721 C C . GLY A 1 101 ? 2.097 -7.027 2.462 1.00 91.69 101 GLY A C 1
ATOM 722 O O . GLY A 1 101 ? 2.104 -8.232 2.191 1.00 91.69 101 GLY A O 1
ATOM 723 N N . LEU A 1 102 ? 1.096 -6.218 2.101 1.00 92.44 102 LEU A N 1
ATOM 724 C CA . LEU A 1 102 ? -0.075 -6.666 1.348 1.00 92.44 102 LEU A CA 1
ATOM 725 C C . LEU A 1 102 ? 0.293 -7.305 0.004 1.00 92.44 102 LEU A C 1
ATOM 727 O O . LEU A 1 102 ? -0.283 -8.336 -0.358 1.00 92.44 102 LEU A O 1
ATOM 731 N N . PHE A 1 103 ? 1.250 -6.717 -0.720 1.00 92.94 103 PHE A N 1
ATOM 732 C CA . PHE A 1 103 ? 1.740 -7.250 -1.988 1.00 92.94 103 PHE A CA 1
ATOM 733 C C . PHE A 1 103 ? 2.344 -8.639 -1.810 1.00 92.94 103 PHE A C 1
ATOM 735 O O . PHE A 1 103 ? 1.879 -9.578 -2.447 1.00 92.94 103 PHE A O 1
ATOM 742 N N . PHE A 1 104 ? 3.319 -8.812 -0.914 1.00 91.06 104 PHE A N 1
ATOM 743 C CA . PHE A 1 104 ? 3.960 -10.118 -0.735 1.00 91.06 104 PHE A CA 1
ATOM 744 C C . PHE A 1 104 ? 2.999 -11.189 -0.215 1.00 91.06 104 PHE A C 1
ATOM 746 O O . PHE A 1 104 ? 3.155 -12.357 -0.562 1.00 91.06 104 PHE A O 1
ATOM 753 N N . ARG A 1 105 ? 1.972 -10.801 0.550 1.00 88.88 105 ARG A N 1
ATOM 754 C CA . ARG A 1 105 ? 0.911 -11.718 0.983 1.00 88.88 105 ARG A CA 1
ATOM 755 C C . ARG A 1 105 ? 0.002 -12.181 -0.159 1.00 88.88 105 ARG A C 1
ATOM 757 O O . ARG A 1 105 ? -0.593 -13.247 -0.056 1.00 88.88 105 ARG A O 1
ATOM 764 N N . SER A 1 106 ? -0.140 -11.372 -1.207 1.00 89.19 106 SER A N 1
ATOM 765 C CA . SER A 1 106 ? -1.180 -11.559 -2.230 1.00 89.19 106 SER A CA 1
ATOM 766 C C . SER A 1 106 ? -0.639 -11.860 -3.629 1.00 89.19 106 SER A C 1
ATOM 768 O O . SER A 1 106 ? -1.409 -12.257 -4.497 1.00 89.19 106 SER A O 1
ATOM 770 N N . PHE A 1 107 ? 0.657 -11.653 -3.870 1.00 86.31 107 PHE A N 1
ATOM 771 C CA . PHE A 1 107 ? 1.264 -11.789 -5.194 1.00 86.31 107 PHE A CA 1
ATOM 772 C C . PHE A 1 107 ? 1.535 -13.247 -5.572 1.00 86.31 107 PHE A C 1
ATOM 774 O O . PHE A 1 107 ? 1.156 -13.679 -6.659 1.00 86.31 107 PHE A O 1
ATOM 781 N N . ALA A 1 108 ? 2.153 -14.011 -4.668 1.00 83.81 108 ALA A N 1
ATOM 782 C CA . ALA A 1 108 ? 2.368 -15.439 -4.858 1.00 83.81 108 ALA A CA 1
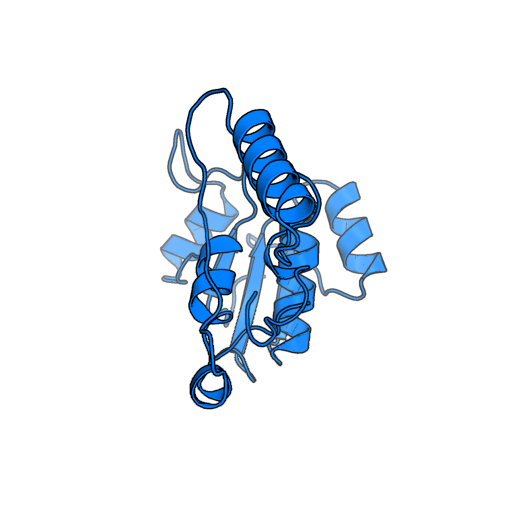ATOM 783 C C . ALA A 1 108 ? 1.088 -16.196 -4.484 1.00 83.81 108 ALA A C 1
ATOM 785 O O . ALA A 1 108 ? 0.659 -16.169 -3.331 1.00 83.81 108 ALA A O 1
ATOM 786 N N . THR A 1 109 ? 0.471 -16.858 -5.460 1.00 83.81 109 THR A N 1
ATOM 787 C CA . THR A 1 109 ? -0.785 -17.603 -5.279 1.00 83.81 109 THR A CA 1
ATOM 788 C C . THR A 1 109 ? -0.624 -19.042 -5.749 1.00 83.81 109 THR A C 1
ATOM 790 O O . THR A 1 109 ? 0.311 -19.362 -6.483 1.00 83.81 109 THR A O 1
ATOM 793 N N . GLU A 1 110 ? -1.558 -19.918 -5.373 1.00 82.69 110 GLU A N 1
ATOM 794 C CA . GLU A 1 110 ? -1.557 -21.322 -5.813 1.00 82.69 110 GLU A CA 1
ATOM 795 C C . GLU A 1 110 ? -1.608 -21.473 -7.341 1.00 82.69 110 GLU A C 1
ATOM 797 O O . GLU A 1 110 ? -1.145 -22.480 -7.873 1.00 82.69 110 GLU A O 1
ATOM 802 N N . ASN A 1 111 ? -2.088 -20.453 -8.063 1.00 80.25 111 ASN A N 1
ATOM 803 C CA . ASN A 1 111 ? -2.116 -20.439 -9.526 1.00 80.25 111 ASN A CA 1
ATOM 804 C C . ASN A 1 111 ? -0.716 -20.567 -10.142 1.00 80.25 111 ASN A C 1
ATOM 806 O O . ASN A 1 111 ? -0.580 -21.105 -11.238 1.00 80.25 111 ASN A O 1
ATOM 810 N N . TRP A 1 112 ? 0.333 -20.136 -9.436 1.00 82.75 112 TRP A N 1
ATOM 811 C CA . TRP A 1 112 ? 1.711 -20.255 -9.917 1.00 82.75 112 TRP A CA 1
ATOM 812 C C . TRP A 1 112 ? 2.167 -21.711 -10.061 1.00 82.75 112 TRP A C 1
ATOM 814 O O . TRP A 1 112 ? 3.098 -21.973 -10.811 1.00 82.75 112 TRP A O 1
ATOM 824 N N . ASN A 1 113 ? 1.490 -22.671 -9.417 1.00 82.69 113 ASN A N 1
ATOM 825 C CA . ASN A 1 113 ? 1.759 -24.101 -9.611 1.00 82.69 113 ASN A CA 1
ATOM 826 C C . ASN A 1 113 ? 1.497 -24.569 -11.053 1.00 82.69 113 ASN A C 1
ATOM 828 O O . ASN A 1 113 ? 1.922 -25.659 -11.424 1.00 82.69 113 ASN A O 1
ATOM 832 N N . SER A 1 114 ? 0.768 -23.773 -11.843 1.00 82.69 114 SER A N 1
ATOM 833 C CA . SER A 1 114 ? 0.495 -24.043 -13.256 1.00 82.69 114 SER A CA 1
ATOM 834 C C . SER A 1 114 ? 1.479 -23.377 -14.221 1.00 82.69 114 SER A C 1
ATOM 836 O O . SER A 1 114 ? 1.349 -23.583 -15.422 1.00 82.69 114 SER A O 1
ATOM 838 N N . PHE A 1 115 ? 2.427 -22.578 -13.722 1.00 85.50 115 PHE A N 1
ATOM 839 C CA . PHE A 1 115 ? 3.391 -21.868 -14.563 1.00 85.50 115 PHE A CA 1
ATOM 840 C C . PHE A 1 115 ? 4.643 -22.716 -14.772 1.00 85.50 115 PHE A C 1
ATOM 842 O O . PHE A 1 115 ? 5.157 -23.318 -13.824 1.00 85.50 115 PHE A O 1
ATOM 849 N N . ASP A 1 116 ? 5.170 -22.710 -15.995 1.00 83.69 116 ASP A N 1
ATOM 850 C CA . ASP A 1 116 ? 6.446 -23.350 -16.313 1.00 83.69 116 ASP A CA 1
ATOM 851 C C . ASP A 1 116 ? 7.613 -22.596 -15.655 1.00 83.69 116 ASP A C 1
ATOM 853 O O . ASP A 1 116 ? 8.594 -23.200 -15.204 1.00 83.69 116 ASP A O 1
ATOM 857 N N . LEU A 1 117 ? 7.502 -21.265 -15.559 1.00 81.12 117 LEU A N 1
ATOM 858 C CA . LEU A 1 117 ? 8.458 -20.407 -14.876 1.00 81.12 117 LEU A CA 1
ATOM 859 C C . LEU A 1 117 ? 7.759 -19.505 -13.853 1.00 81.12 117 LEU A C 1
ATOM 861 O O . LEU A 1 117 ? 7.047 -18.561 -14.192 1.00 81.12 117 LEU A O 1
ATOM 865 N N . ALA A 1 118 ? 8.035 -19.771 -12.574 1.00 83.12 118 ALA A N 1
ATOM 866 C CA . ALA A 1 118 ? 7.502 -18.977 -11.476 1.00 83.12 118 ALA A CA 1
ATOM 867 C C . ALA A 1 118 ? 7.970 -17.504 -11.551 1.00 83.12 118 ALA A C 1
ATOM 869 O O . ALA A 1 118 ? 9.172 -17.270 -11.760 1.00 83.12 118 ALA A O 1
ATOM 870 N N . PRO A 1 119 ? 7.074 -16.531 -11.296 1.00 87.06 119 PRO A N 1
ATOM 871 C CA . PRO A 1 119 ? 7.395 -15.117 -11.362 1.00 87.06 119 PRO A CA 1
ATOM 872 C C . PRO A 1 119 ? 8.437 -14.701 -10.327 1.00 87.06 119 PRO A C 1
ATOM 874 O O . PRO A 1 119 ? 8.484 -15.237 -9.212 1.00 87.06 119 PRO A O 1
ATOM 877 N N . LYS A 1 120 ? 9.268 -13.711 -10.665 1.00 89.81 120 LYS A N 1
ATOM 878 C CA . LYS A 1 120 ? 10.350 -13.241 -9.780 1.00 89.81 120 LYS A CA 1
ATOM 879 C C . LYS A 1 120 ? 10.161 -11.798 -9.332 1.00 89.81 120 LYS A C 1
ATOM 881 O O . LYS A 1 120 ? 9.755 -10.928 -10.090 1.00 89.81 120 LYS A O 1
ATOM 886 N N . VAL A 1 121 ? 10.547 -11.518 -8.085 1.00 92.06 121 VAL A N 1
ATOM 887 C CA . VAL A 1 121 ? 10.533 -10.161 -7.519 1.00 92.06 121 VAL A CA 1
ATOM 888 C C . VAL A 1 121 ? 11.957 -9.705 -7.224 1.00 92.06 121 VAL A C 1
ATOM 890 O O . VAL A 1 121 ? 12.677 -10.343 -6.457 1.00 92.06 121 VAL A O 1
ATOM 893 N N . VAL A 1 122 ? 12.353 -8.565 -7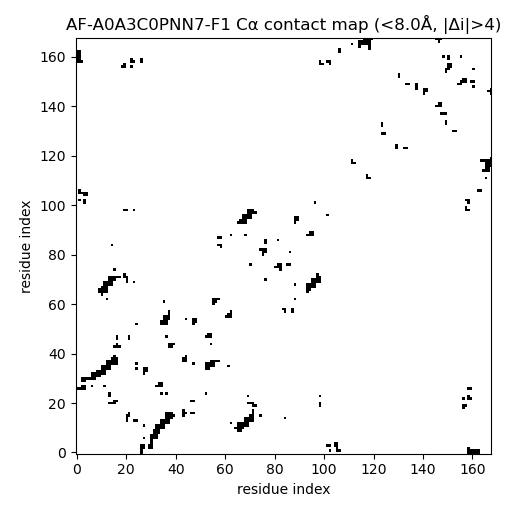.797 1.00 93.88 122 VAL A N 1
ATOM 894 C CA . VAL A 1 122 ? 13.618 -7.884 -7.485 1.00 93.88 122 VAL A CA 1
ATOM 895 C C . VAL A 1 122 ? 13.322 -6.644 -6.643 1.00 93.88 122 VAL A C 1
ATOM 897 O O . VAL A 1 122 ? 12.793 -5.653 -7.142 1.00 93.88 122 VAL A O 1
ATOM 900 N N . ALA A 1 123 ? 13.668 -6.689 -5.355 1.00 94.38 123 ALA A N 1
ATOM 901 C CA . ALA A 1 123 ? 13.464 -5.576 -4.430 1.00 94.38 123 ALA A CA 1
ATOM 902 C C . ALA A 1 123 ? 14.731 -4.715 -4.307 1.00 94.38 123 ALA A C 1
ATOM 904 O O . ALA A 1 123 ? 15.808 -5.215 -3.984 1.00 94.38 123 ALA A O 1
ATOM 905 N N . VAL A 1 124 ? 14.597 -3.403 -4.526 1.00 93.62 124 VAL A N 1
ATOM 906 C CA . VAL A 1 124 ? 15.707 -2.438 -4.454 1.00 93.62 124 VAL A CA 1
ATOM 907 C C . VAL A 1 124 ? 15.446 -1.431 -3.334 1.00 93.62 124 VAL A C 1
ATOM 909 O O . VAL A 1 124 ? 14.427 -0.742 -3.329 1.00 93.62 124 VAL A O 1
ATOM 912 N N . THR A 1 125 ? 16.393 -1.303 -2.402 1.00 92.62 125 THR A N 1
ATOM 913 C CA . THR A 1 125 ? 16.352 -0.329 -1.299 1.00 92.62 125 THR A CA 1
ATOM 914 C C . THR A 1 125 ? 17.700 0.382 -1.130 1.00 92.62 125 THR A C 1
ATOM 916 O O . THR A 1 125 ? 18.675 0.044 -1.796 1.00 92.62 125 THR A O 1
ATOM 919 N N . GLY A 1 126 ? 17.752 1.400 -0.271 1.00 90.12 126 GLY A N 1
ATOM 920 C CA . GLY A 1 126 ? 18.952 2.192 0.019 1.00 90.12 126 GLY A CA 1
ATOM 921 C C . GLY A 1 126 ? 18.654 3.681 0.185 1.00 90.12 126 GLY A C 1
ATOM 922 O O . GLY A 1 126 ? 17.582 4.158 -0.178 1.00 90.12 126 GLY A O 1
ATOM 923 N N . SER A 1 127 ? 19.593 4.460 0.717 1.00 86.94 127 SER A N 1
ATOM 924 C CA . SER A 1 127 ? 19.380 5.905 0.899 1.00 86.94 127 SER A CA 1
ATOM 925 C C . SER A 1 127 ? 19.301 6.635 -0.446 1.00 86.94 127 SER A C 1
ATOM 927 O O . SER A 1 127 ? 18.348 7.369 -0.694 1.00 86.94 127 SER A O 1
ATOM 929 N N . ASN A 1 128 ? 20.212 6.319 -1.371 1.00 91.75 128 ASN A N 1
ATOM 930 C CA . ASN A 1 128 ? 20.319 6.930 -2.699 1.00 91.75 128 ASN A CA 1
ATOM 931 C C . ASN A 1 128 ? 20.374 5.864 -3.802 1.00 91.75 128 ASN A C 1
ATOM 933 O O . ASN A 1 128 ? 20.605 4.691 -3.528 1.00 91.75 128 ASN A O 1
ATOM 937 N N . GLY A 1 129 ? 20.131 6.260 -5.053 1.00 92.25 129 GLY A N 1
ATOM 938 C CA . GLY A 1 129 ? 20.289 5.388 -6.225 1.00 92.25 129 GLY A CA 1
ATOM 939 C C . GLY A 1 129 ? 19.156 4.390 -6.486 1.00 92.25 129 GLY A C 1
ATOM 940 O O . GLY A 1 129 ? 19.076 3.890 -7.599 1.00 92.25 129 GLY A O 1
ATOM 941 N N . LYS A 1 130 ? 18.237 4.159 -5.533 1.00 94.31 130 LYS A N 1
ATOM 942 C CA . LYS A 1 130 ? 17.086 3.238 -5.675 1.00 94.31 130 LYS A CA 1
ATOM 943 C C . LYS A 1 130 ? 16.377 3.365 -7.025 1.00 94.31 130 LYS A C 1
ATOM 945 O O . LYS A 1 130 ? 16.276 2.402 -7.767 1.00 94.31 130 LYS A O 1
ATOM 950 N N . SER A 1 131 ? 15.938 4.580 -7.344 1.00 91.25 131 SER A N 1
ATOM 951 C CA . SER A 1 131 ? 15.159 4.890 -8.541 1.00 91.25 131 SER A CA 1
ATOM 952 C C . SER A 1 131 ? 15.908 4.571 -9.829 1.00 91.25 131 SER A C 1
ATOM 954 O O . SER A 1 131 ? 15.370 3.910 -10.713 1.00 91.25 131 SER A O 1
ATOM 956 N N . THR A 1 132 ? 17.164 5.011 -9.914 1.00 94.19 132 THR A N 1
ATOM 957 C CA . THR A 1 132 ? 18.024 4.775 -11.075 1.00 94.19 132 THR A CA 1
ATOM 958 C C . THR A 1 132 ? 18.331 3.291 -11.229 1.00 94.19 132 THR A C 1
ATOM 960 O O . THR A 1 132 ? 18.235 2.766 -12.332 1.00 94.19 132 THR A O 1
ATOM 963 N N . THR A 1 133 ? 18.638 2.600 -10.130 1.00 96.06 133 THR A N 1
ATOM 964 C CA . THR A 1 133 ? 18.921 1.163 -10.133 1.00 96.06 133 THR A CA 1
ATOM 965 C C . THR A 1 133 ? 17.700 0.352 -10.563 1.00 96.06 133 THR A C 1
ATOM 967 O O . THR A 1 133 ? 17.825 -0.492 -11.444 1.00 96.06 133 THR A O 1
ATOM 970 N N . SER A 1 134 ? 16.512 0.623 -10.010 1.00 95.25 134 SER A N 1
ATOM 971 C CA . SER A 1 134 ? 15.283 -0.080 -10.403 1.00 95.25 134 SER A CA 1
ATOM 972 C C . SER A 1 134 ? 14.934 0.151 -11.875 1.00 95.25 134 SER A C 1
ATOM 974 O O . SER A 1 134 ? 14.577 -0.796 -12.572 1.00 95.25 134 SER A O 1
ATOM 976 N N . ALA A 1 135 ? 15.081 1.385 -12.370 1.00 94.69 135 ALA A N 1
ATOM 977 C CA . ALA A 1 135 ? 14.851 1.701 -13.778 1.00 94.69 135 ALA A CA 1
ATOM 978 C C . ALA A 1 135 ? 15.868 1.010 -14.702 1.00 94.69 135 ALA A C 1
ATOM 980 O O . ALA A 1 135 ? 15.487 0.492 -15.748 1.00 94.69 135 ALA A O 1
ATOM 981 N N . LEU A 1 136 ? 17.144 0.955 -14.305 1.00 96.50 136 LEU A N 1
ATOM 982 C CA . LEU A 1 136 ? 18.191 0.279 -15.070 1.00 96.50 136 LEU A CA 1
ATOM 983 C C . LEU A 1 136 ? 17.962 -1.235 -15.135 1.00 96.50 136 LEU A C 1
ATOM 985 O O . LEU A 1 136 ? 18.095 -1.815 -16.206 1.00 96.50 136 LEU A O 1
ATOM 989 N N . ILE A 1 137 ? 17.585 -1.871 -14.021 1.00 96.12 137 ILE A N 1
ATOM 990 C CA . ILE A 1 137 ? 17.242 -3.302 -13.998 1.00 96.12 137 ILE A CA 1
ATOM 991 C C . ILE A 1 137 ? 16.091 -3.582 -14.968 1.00 96.12 137 ILE A C 1
ATOM 993 O O . ILE A 1 137 ? 16.207 -4.473 -15.804 1.00 96.12 137 ILE A O 1
ATOM 997 N N . HIS A 1 138 ? 15.015 -2.794 -14.892 1.00 94.94 138 HIS A N 1
ATOM 998 C CA . HIS A 1 138 ? 13.867 -2.939 -15.786 1.00 94.94 138 HIS A CA 1
ATOM 999 C C . HIS A 1 138 ? 14.260 -2.762 -17.261 1.00 94.94 138 HIS A C 1
ATOM 1001 O O . HIS A 1 138 ? 13.910 -3.596 -18.090 1.00 94.94 138 HIS A O 1
ATOM 1007 N N . HIS A 1 139 ? 15.059 -1.738 -17.576 1.00 95.88 139 HIS A N 1
ATOM 1008 C CA . HIS A 1 139 ? 15.554 -1.504 -18.932 1.00 95.88 139 HIS A CA 1
ATOM 1009 C C . HIS A 1 139 ? 16.404 -2.669 -19.463 1.00 95.88 139 HIS A C 1
ATOM 1011 O O . HIS A 1 139 ? 16.243 -3.072 -20.609 1.00 95.88 139 HIS A O 1
ATOM 1017 N N . LEU A 1 140 ? 17.291 -3.239 -18.641 1.00 97.50 140 LEU A N 1
ATOM 1018 C CA . LEU A 1 140 ? 18.120 -4.378 -19.048 1.00 97.50 140 LEU A CA 1
ATOM 1019 C C . LEU A 1 140 ? 17.291 -5.645 -19.299 1.00 97.50 140 LEU A C 1
ATOM 1021 O O . LEU A 1 140 ? 17.613 -6.401 -20.213 1.00 97.50 140 LEU A O 1
ATOM 1025 N N . LEU A 1 141 ? 16.238 -5.878 -18.509 1.00 95.12 141 LEU A N 1
ATOM 1026 C CA . LEU A 1 141 ? 15.313 -6.994 -18.725 1.00 95.12 141 LEU A CA 1
ATOM 1027 C C . LEU A 1 141 ? 14.539 -6.825 -20.035 1.00 95.12 141 LEU A C 1
ATOM 1029 O O . LEU A 1 141 ? 14.495 -7.762 -20.829 1.00 95.12 141 LEU A O 1
ATOM 1033 N N . ASP A 1 142 ? 14.024 -5.623 -20.294 1.00 93.94 142 ASP A N 1
ATOM 1034 C CA . ASP A 1 142 ? 13.330 -5.288 -21.541 1.00 93.94 142 ASP A CA 1
ATOM 1035 C C . ASP A 1 142 ? 14.237 -5.491 -22.770 1.00 93.94 142 ASP A C 1
ATOM 1037 O O . ASP A 1 142 ? 13.887 -6.218 -23.699 1.00 93.94 142 ASP A O 1
ATOM 1041 N N . VAL A 1 143 ? 15.473 -4.974 -22.727 1.00 96.75 143 VAL A N 1
ATOM 1042 C CA . VAL A 1 143 ? 16.485 -5.176 -23.784 1.00 96.75 143 VAL A CA 1
ATOM 1043 C C . VAL A 1 143 ? 16.831 -6.657 -23.982 1.00 96.75 143 VAL A C 1
ATOM 1045 O O . VAL A 1 143 ? 17.119 -7.084 -25.100 1.00 96.75 143 VAL A O 1
ATOM 1048 N N . ALA A 1 144 ? 16.786 -7.464 -22.920 1.00 95.31 144 ALA A N 1
ATOM 1049 C CA . ALA A 1 144 ? 16.997 -8.910 -22.983 1.00 95.31 144 ALA A CA 1
ATOM 1050 C C . ALA A 1 144 ? 15.756 -9.699 -23.455 1.00 95.31 144 ALA A C 1
ATOM 1052 O O . ALA A 1 144 ? 15.784 -10.934 -23.446 1.00 95.31 144 ALA A O 1
ATOM 1053 N N . GLY A 1 145 ? 14.669 -9.019 -23.838 1.00 92.62 145 GLY A N 1
ATOM 1054 C CA . GLY A 1 145 ? 13.412 -9.644 -24.246 1.00 92.62 145 GLY A CA 1
ATOM 1055 C C . GLY A 1 145 ? 12.697 -10.361 -23.100 1.00 92.62 145 GLY A C 1
ATOM 1056 O O . GLY A 1 145 ? 11.968 -11.326 -23.333 1.00 92.62 145 GLY A O 1
ATOM 1057 N N . LYS A 1 146 ? 12.948 -9.948 -21.853 1.00 90.75 146 LYS A N 1
ATOM 1058 C CA . LYS A 1 146 ? 12.278 -10.467 -20.660 1.00 90.75 146 LYS A CA 1
ATOM 1059 C C . LYS A 1 146 ? 11.152 -9.530 -20.266 1.00 90.75 146 LYS A C 1
ATOM 1061 O O . LYS A 1 146 ? 11.359 -8.327 -20.100 1.00 90.75 146 LYS A O 1
ATOM 1066 N N . ARG A 1 147 ? 9.966 -10.101 -20.069 1.00 88.69 147 ARG A N 1
ATOM 1067 C CA . ARG A 1 147 ? 8.856 -9.368 -19.473 1.00 88.69 147 ARG A CA 1
ATOM 1068 C C . ARG A 1 147 ? 9.248 -8.951 -18.061 1.00 88.69 147 ARG A C 1
ATOM 1070 O O . ARG A 1 147 ? 9.932 -9.680 -17.354 1.00 88.69 147 ARG A O 1
ATOM 1077 N N . SER A 1 148 ? 8.906 -7.723 -17.698 1.00 91.94 148 SER A N 1
ATOM 1078 C CA . SER A 1 148 ? 9.114 -7.222 -16.346 1.00 91.94 148 SER A CA 1
ATOM 1079 C C . SER A 1 148 ? 8.198 -6.037 -16.088 1.00 91.94 148 SER A C 1
ATOM 1081 O O . SER A 1 148 ? 7.856 -5.282 -16.999 1.00 91.94 148 SER A O 1
ATOM 1083 N N . GLN A 1 149 ? 7.805 -5.861 -14.831 1.00 92.25 149 GLN A N 1
ATOM 1084 C CA . GLN A 1 149 ? 6.946 -4.765 -14.406 1.00 92.25 149 GLN A CA 1
ATOM 1085 C C . GLN A 1 149 ? 7.663 -3.934 -13.330 1.00 92.25 149 GLN A C 1
ATOM 1087 O O . GLN A 1 149 ? 8.131 -4.476 -12.331 1.00 92.25 149 GLN A O 1
ATOM 1092 N N . LEU A 1 150 ? 7.741 -2.611 -13.509 1.00 92.62 150 LEU A N 1
ATOM 1093 C CA . LEU A 1 150 ? 8.335 -1.691 -12.529 1.00 92.62 150 LEU A CA 1
ATOM 1094 C C . LEU A 1 150 ? 7.250 -1.050 -11.647 1.00 92.62 150 LEU A C 1
ATOM 1096 O O . LEU A 1 150 ? 6.313 -0.432 -12.159 1.00 92.62 150 LEU A O 1
ATOM 1100 N N . ALA A 1 151 ? 7.388 -1.166 -10.323 1.00 90.50 151 ALA A N 1
ATOM 1101 C CA . ALA A 1 151 ? 6.483 -0.546 -9.354 1.00 90.50 151 ALA A CA 1
ATOM 1102 C C . ALA A 1 151 ? 7.157 -0.242 -8.002 1.00 90.50 151 ALA A C 1
ATOM 1104 O O . ALA A 1 151 ? 8.318 -0.585 -7.769 1.00 90.50 151 ALA A O 1
ATOM 1105 N N . GLY A 1 152 ? 6.407 0.404 -7.104 1.00 85.38 152 GLY A N 1
ATOM 1106 C CA . GLY A 1 152 ? 6.821 0.777 -5.750 1.00 85.38 152 GLY A CA 1
ATOM 1107 C C . GLY A 1 152 ? 6.871 2.295 -5.589 1.00 85.38 152 GLY A C 1
ATOM 1108 O O . GLY A 1 152 ? 5.928 2.995 -5.949 1.00 85.38 152 GLY A O 1
ATOM 1109 N N . ASN A 1 153 ?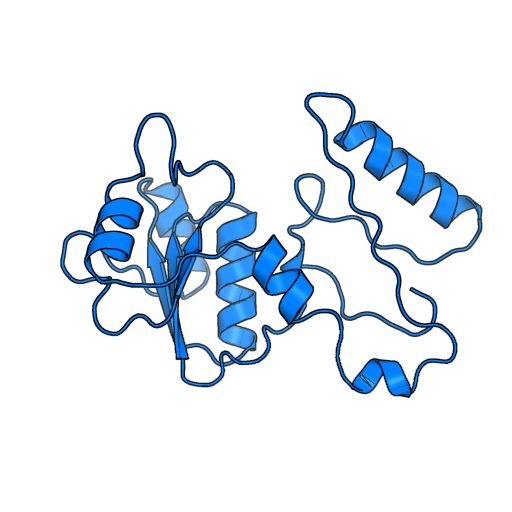 7.989 2.819 -5.076 1.00 80.12 153 ASN A N 1
ATOM 1110 C CA . ASN A 1 153 ? 8.183 4.265 -4.882 1.00 80.12 153 ASN A CA 1
ATOM 1111 C C . ASN A 1 153 ? 8.371 5.054 -6.196 1.00 80.12 153 ASN A C 1
ATOM 1113 O O . ASN A 1 153 ? 8.334 6.283 -6.191 1.00 80.12 153 ASN A O 1
ATOM 1117 N N . ILE A 1 154 ? 8.607 4.365 -7.316 1.00 75.75 154 ILE A N 1
ATOM 1118 C CA . ILE A 1 154 ? 8.752 4.934 -8.661 1.00 75.75 154 ILE A CA 1
ATOM 1119 C C . ILE A 1 154 ? 7.709 4.276 -9.565 1.00 75.75 154 ILE A C 1
ATOM 1121 O O . ILE A 1 154 ? 7.509 3.065 -9.506 1.00 75.75 154 ILE A O 1
ATOM 1125 N N . GLY A 1 155 ? 7.074 5.076 -10.427 1.00 74.69 155 GLY A N 1
ATOM 1126 C CA . GLY A 1 155 ? 6.025 4.602 -11.327 1.00 74.69 155 GLY A CA 1
ATOM 1127 C C . GLY A 1 155 ? 4.692 4.404 -10.600 1.00 74.69 155 GLY A C 1
ATOM 1128 O O . GLY A 1 155 ? 4.213 5.317 -9.913 1.00 74.69 155 GLY A O 1
ATOM 1129 N N . ARG A 1 156 ? 4.088 3.226 -10.785 1.00 82.75 156 ARG A N 1
ATOM 1130 C CA . ARG A 1 156 ? 2.832 2.822 -10.136 1.00 82.75 156 ARG A CA 1
ATOM 1131 C C . ARG A 1 156 ? 3.080 2.241 -8.744 1.00 82.75 156 ARG A C 1
ATOM 1133 O O . ARG A 1 156 ? 4.125 1.644 -8.492 1.00 82.75 156 ARG A O 1
ATOM 1140 N N . GLY A 1 157 ? 2.098 2.392 -7.854 1.00 84.94 157 GLY A N 1
ATOM 1141 C CA . GLY A 1 157 ? 2.107 1.685 -6.571 1.00 84.94 157 GLY A CA 1
ATOM 1142 C C . GLY A 1 157 ? 2.131 0.171 -6.798 1.00 84.94 157 GLY A C 1
ATOM 1143 O O . GLY A 1 157 ? 1.593 -0.308 -7.797 1.00 84.94 157 GLY A O 1
ATOM 1144 N N . VAL A 1 158 ? 2.757 -0.579 -5.888 1.00 89.81 158 VAL A N 1
ATOM 1145 C CA . VAL A 1 158 ? 3.025 -2.018 -6.076 1.00 89.81 158 VAL A CA 1
ATOM 1146 C C . VAL A 1 158 ? 1.750 -2.842 -6.310 1.00 89.81 158 VAL A C 1
ATOM 1148 O O . VAL A 1 158 ? 1.731 -3.737 -7.143 1.00 89.81 158 VAL A O 1
ATOM 1151 N N . LEU A 1 159 ? 0.642 -2.486 -5.658 1.00 90.31 159 LEU A N 1
ATOM 1152 C CA . LEU A 1 159 ? -0.637 -3.188 -5.813 1.00 90.31 159 LEU A CA 1
ATOM 1153 C C . LEU A 1 159 ? -1.349 -2.850 -7.135 1.00 90.31 159 LEU A C 1
ATOM 1155 O O . LEU A 1 159 ? -2.249 -3.568 -7.566 1.00 90.31 159 LEU A O 1
ATOM 1159 N N . GLY A 1 160 ? -0.904 -1.796 -7.824 1.00 86.88 160 GLY A N 1
ATOM 1160 C CA . GLY A 1 160 ? -1.346 -1.437 -9.170 1.00 86.88 160 GLY A CA 1
ATOM 1161 C C . GLY A 1 160 ? -0.677 -2.257 -10.277 1.00 86.88 160 GLY A C 1
ATOM 1162 O O . GLY A 1 160 ? -0.997 -2.047 -11.448 1.00 86.88 160 GLY A O 1
ATOM 1163 N N . LEU A 1 161 ? 0.247 -3.162 -9.933 1.00 89.06 161 LEU A N 1
ATOM 1164 C CA . LEU A 1 161 ? 0.797 -4.146 -10.863 1.00 89.06 161 LEU A CA 1
ATOM 1165 C C . LEU A 1 161 ? -0.314 -5.003 -11.484 1.00 89.06 161 LEU A C 1
ATOM 1167 O O . LEU A 1 161 ? -1.406 -5.175 -10.921 1.00 89.06 161 LEU A O 1
ATOM 1171 N N . ASP A 1 162 ? -0.035 -5.523 -12.670 1.00 88.31 162 ASP A N 1
ATOM 1172 C CA . ASP A 1 162 ? -0.882 -6.535 -13.279 1.00 88.31 162 ASP A CA 1
ATOM 1173 C C . ASP A 1 162 ? -0.601 -7.883 -12.603 1.00 88.31 162 ASP A C 1
ATOM 1175 O O . ASP A 1 162 ? 0.503 -8.079 -12.078 1.00 88.31 162 ASP A O 1
ATOM 1179 N N . PRO A 1 163 ? -1.589 -8.794 -12.540 1.00 84.56 163 PRO A N 1
ATOM 1180 C CA . PRO A 1 163 ? -1.347 -10.147 -12.056 1.00 84.56 163 PRO A CA 1
ATOM 1181 C C . PRO A 1 163 ? -0.164 -10.782 -12.791 1.00 84.56 163 PRO A C 1
ATOM 1183 O O . PRO A 1 163 ? 0.035 -10.524 -13.977 1.00 84.56 163 PRO A O 1
ATOM 1186 N N . ALA A 1 164 ? 0.618 -11.590 -12.079 1.00 83.06 164 ALA A N 1
ATOM 1187 C CA . ALA A 1 164 ? 1.762 -12.252 -12.686 1.00 83.06 164 ALA A CA 1
ATOM 1188 C C . ALA A 1 164 ? 1.316 -13.272 -13.740 1.00 83.06 164 ALA A C 1
ATOM 1190 O O . ALA A 1 164 ? 0.346 -14.006 -13.526 1.00 83.06 164 ALA A O 1
ATOM 1191 N N . GLU A 1 165 ? 2.059 -13.340 -14.836 1.00 81.69 165 GLU A N 1
ATOM 1192 C CA . GLU A 1 165 ? 1.902 -14.339 -15.890 1.00 81.69 165 GLU A CA 1
ATOM 1193 C C . GLU A 1 165 ? 3.105 -15.291 -15.929 1.00 81.69 165 GLU A C 1
ATOM 1195 O O . GLU A 1 165 ? 4.119 -15.068 -15.265 1.00 81.69 165 GLU A O 1
ATOM 1200 N N . ASP A 1 166 ? 2.984 -16.377 -16.694 1.00 75.25 166 ASP A N 1
ATOM 1201 C CA . ASP A 1 166 ? 4.065 -17.349 -16.842 1.00 75.25 166 ASP A CA 1
ATOM 1202 C C . ASP A 1 166 ? 5.316 -16.685 -17.439 1.00 75.25 166 ASP A C 1
ATOM 1204 O O .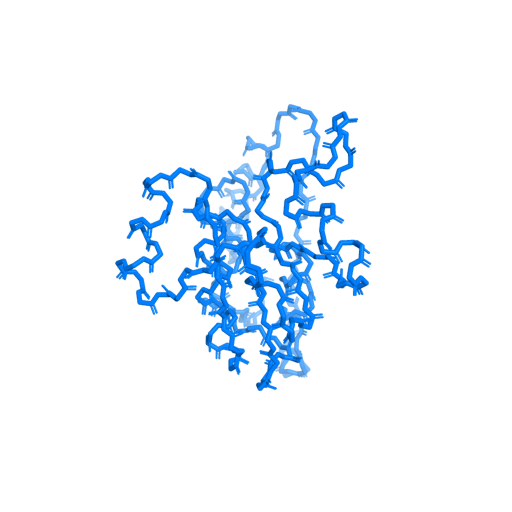 ASP A 1 166 ? 5.277 -16.076 -18.514 1.00 75.25 166 ASP A O 1
ATOM 1208 N N . GLY A 1 167 ? 6.429 -16.792 -16.715 1.00 71.44 167 GLY A N 1
ATOM 1209 C CA . GLY A 1 167 ? 7.714 -16.221 -17.098 1.00 71.44 167 GLY A CA 1
ATOM 1210 C C . GLY A 1 167 ? 7.943 -14.739 -16.780 1.00 71.44 167 GLY A C 1
ATOM 1211 O O . GLY A 1 167 ? 8.932 -14.199 -17.288 1.00 71.44 167 GLY A O 1
ATOM 1212 N N . ASP A 1 168 ? 7.086 -14.111 -15.959 1.00 69.12 168 ASP A N 1
ATOM 1213 C CA . ASP A 1 168 ? 7.283 -12.750 -15.406 1.00 69.12 168 ASP A CA 1
ATOM 1214 C C . ASP A 1 168 ? 8.466 -12.606 -14.414 1.00 69.12 168 ASP A C 1
ATOM 1216 O O . ASP A 1 168 ? 8.880 -13.580 -13.738 1.00 69.12 168 ASP A O 1
#

Foldseek 3Di:
DFAFPPAAAAEEEFEWQPQFSVLLQVSSVSNNHRYEYDYPDPVSVVSCVVVVHHYDDLVPCSCPRHQAYAYEPPQALPPPHHDPSNVSCVVVVHHYHYLVRRCVNGQDDPCQVVAPARDDDDDADDPDDRAVVLVVVCVVCVVVVADDDGEPPPDHHSSPDDHDDHRD

Solvent-accessible surface area (backbone atoms only — not comparable to full-atom values): 9455 Å² total; per-residue (Å²): 83,40,51,31,63,96,28,63,81,36,30,36,33,31,41,35,40,54,73,52,24,46,43,42,50,52,24,34,45,71,18,42,23,47,59,39,26,40,40,99,46,70,72,22,45,49,51,35,50,77,68,74,44,50,75,36,57,55,90,74,66,47,58,68,85,45,65,31,36,34,46,25,90,88,63,39,74,58,64,97,53,43,36,70,55,48,49,49,35,54,75,71,68,35,48,78,49,32,61,67,58,50,36,68,66,31,68,73,52,80,71,50,81,76,35,95,37,67,62,68,86,88,88,76,77,66,97,65,65,35,67,61,50,54,52,48,53,53,51,52,34,49,76,69,75,38,64,76,83,81,54,40,99,51,86,44,34,56,39,58,37,68,68,86,51,75,55,50

Radius of gyration: 17.07 Å; Cα contacts (8 Å, |Δi|>4): 283; chains: 1; bounding box: 36×42×46 Å

Secondary structure (DSSP, 8-state):
-PPPTT-TT-EEEEE--SHHHHHHHHHHHHTT-EEEEE-SSHHHHHHHHHTTPEE--TTTTTTTT-SEEEEPTTS-SSSSS--HHHHHHHHTT--EE-HHHHHHHHHS-GGGGG-SS---------SSSHHHHHHHHHHHHHHTT-----BSSSSB-GGGSPPP-TT-

Mean predicted aligned error: 4.3 Å